Protein AF-A0A945PQP6-F1 (afdb_monomer)

pLDDT: mean 88.75, std 11.72, range [44.06, 98.25]

Nearest PDB structures (foldseek):
  7ljf-assembly1_F  TM=3.596E-01  e=7.446E-01  Mycobacterium tuberculosis
  5zwa-assembly1_A  TM=5.517E-01  e=6.403E+00  Salmonella enterica
  5kzf-assembly1_D  TM=2.876E-01  e=7.446E-01  Mycobacterium tuberculosis H37Ra
  5kzf-assembly1_F  TM=2.557E-01  e=1.494E+00  Mycobacterium tuberculosis H37Ra
  5kzf-assembly2_I  TM=2.911E-01  e=1.924E+00  Mycobacterium tuberculosis H37Ra

Structure (mmCIF, N/CA/C/O backbone):
data_AF-A0A945PQP6-F1
#
_entry.id   AF-A0A945PQP6-F1
#
loop_
_atom_site.group_PDB
_atom_site.id
_atom_site.type_symbol
_atom_site.label_atom_id
_atom_site.label_alt_id
_atom_site.label_comp_id
_atom_site.label_asym_id
_atom_site.label_entity_id
_atom_site.label_seq_id
_atom_site.pdbx_PDB_ins_code
_atom_site.Cartn_x
_atom_site.Cartn_y
_atom_site.Cartn_z
_atom_site.occupancy
_atom_site.B_iso_or_equiv
_atom_site.auth_seq_id
_atom_site.auth_comp_id
_atom_site.auth_asym_id
_atom_site.auth_atom_id
_atom_site.pdbx_PDB_model_num
ATOM 1 N N . MET A 1 1 ? 9.183 4.434 33.957 1.00 44.06 1 MET A N 1
ATOM 2 C CA . MET A 1 1 ? 8.653 4.855 32.641 1.00 44.06 1 MET A CA 1
ATOM 3 C C . MET A 1 1 ? 7.150 5.017 32.785 1.00 44.06 1 MET A C 1
ATOM 5 O O . MET A 1 1 ? 6.519 4.079 33.250 1.00 44.06 1 MET A O 1
ATOM 9 N N . LYS A 1 2 ? 6.580 6.190 32.479 1.00 56.94 2 LYS A N 1
ATOM 10 C CA . LYS A 1 2 ? 5.120 6.317 32.348 1.00 56.94 2 LYS A CA 1
ATOM 11 C C . 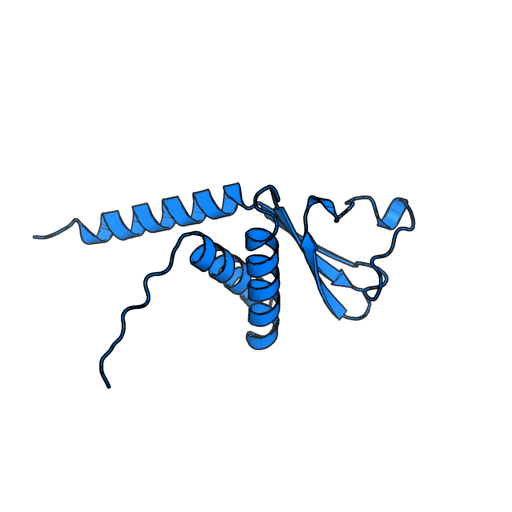LYS A 1 2 ? 4.731 5.640 31.034 1.00 56.94 2 LYS A C 1
ATOM 13 O O . LYS A 1 2 ? 5.269 6.013 29.995 1.00 56.94 2 LYS A O 1
ATOM 18 N N . GLY A 1 3 ? 3.872 4.625 31.093 1.00 61.06 3 GLY A N 1
ATOM 19 C CA . GLY A 1 3 ? 3.248 4.075 29.894 1.00 61.06 3 GLY A CA 1
ATOM 20 C C . GLY A 1 3 ? 2.403 5.162 29.236 1.00 61.06 3 GLY A C 1
ATOM 21 O O . GLY A 1 3 ? 1.670 5.867 29.924 1.00 61.06 3 GLY A O 1
ATOM 22 N N . SER A 1 4 ? 2.556 5.329 27.927 1.00 66.69 4 SER A N 1
ATOM 23 C CA . SER A 1 4 ? 1.699 6.187 27.114 1.00 66.69 4 SER A CA 1
ATOM 24 C C . SER A 1 4 ? 0.875 5.262 26.237 1.00 66.69 4 SER A C 1
ATOM 26 O O . SER A 1 4 ? 1.446 4.540 25.421 1.00 66.69 4 SER A O 1
ATOM 28 N N . SER A 1 5 ? -0.444 5.261 26.401 1.00 69.62 5 SER A N 1
ATOM 29 C CA . SER A 1 5 ? -1.328 4.644 25.418 1.00 69.62 5 SER A CA 1
ATOM 30 C C . SER A 1 5 ? -1.288 5.499 24.153 1.00 69.62 5 SER A C 1
ATOM 32 O O . SER A 1 5 ? -1.506 6.710 24.199 1.00 69.62 5 SER A O 1
ATOM 34 N N . ARG A 1 6 ? -0.929 4.892 23.019 1.00 74.19 6 ARG A N 1
ATOM 35 C CA . ARG A 1 6 ? -1.077 5.535 21.714 1.00 74.19 6 ARG A CA 1
ATOM 36 C C . ARG A 1 6 ? -2.487 5.240 21.224 1.00 74.19 6 ARG A C 1
ATOM 38 O O . ARG A 1 6 ? -2.854 4.076 21.111 1.00 74.19 6 ARG A O 1
ATOM 45 N N . ILE A 1 7 ? -3.261 6.289 20.978 1.00 77.75 7 ILE A N 1
ATOM 46 C CA . ILE A 1 7 ? -4.547 6.178 20.292 1.00 77.75 7 ILE A CA 1
ATOM 47 C C . ILE A 1 7 ? -4.223 6.128 18.799 1.00 77.75 7 ILE A C 1
ATOM 49 O O . ILE A 1 7 ? -3.524 7.012 18.307 1.00 77.75 7 ILE A O 1
ATOM 53 N N . PHE A 1 8 ? -4.663 5.069 18.126 1.00 79.38 8 PHE A N 1
ATOM 54 C CA . PHE A 1 8 ? -4.563 4.940 16.676 1.00 79.38 8 PHE A CA 1
ATOM 55 C C . PHE A 1 8 ? -5.879 5.405 16.057 1.00 79.38 8 PHE A C 1
ATOM 57 O O . PHE A 1 8 ? -6.948 4.985 16.501 1.00 79.38 8 PHE A O 1
ATOM 64 N N . ASP A 1 9 ? -5.796 6.276 15.059 1.00 82.00 9 ASP A N 1
ATOM 65 C CA . ASP A 1 9 ? -6.946 6.667 14.245 1.00 82.00 9 ASP A CA 1
ATOM 66 C C . ASP A 1 9 ? -7.131 5.724 13.038 1.00 82.00 9 ASP A C 1
ATOM 68 O O . ASP A 1 9 ? -6.364 4.783 12.819 1.00 82.00 9 ASP A O 1
ATOM 72 N N . SER A 1 10 ? -8.183 5.952 12.247 1.00 78.62 10 SER A N 1
ATOM 73 C CA . SER A 1 10 ? -8.479 5.114 11.079 1.00 78.62 10 SER A CA 1
ATOM 74 C C . SER A 1 10 ? -7.360 5.124 10.029 1.00 78.62 10 SER A C 1
ATOM 76 O O . SER A 1 10 ? -7.172 4.118 9.343 1.00 78.62 10 SER A O 1
ATOM 78 N N . ASP A 1 11 ? -6.627 6.228 9.879 1.00 80.44 11 ASP A N 1
ATOM 79 C CA . ASP A 1 11 ? -5.574 6.353 8.867 1.00 80.44 11 ASP A CA 1
ATOM 80 C C . ASP A 1 11 ? -4.266 5.694 9.343 1.00 80.44 11 ASP A C 1
ATOM 82 O O . ASP A 1 11 ? -3.518 5.114 8.549 1.00 80.44 11 ASP A O 1
ATOM 86 N N . ASP A 1 12 ? -4.002 5.698 10.650 1.00 85.81 12 ASP A N 1
ATOM 87 C CA . ASP A 1 12 ? -2.979 4.860 11.271 1.00 85.81 12 ASP A CA 1
ATOM 88 C C . ASP A 1 12 ? -3.258 3.366 11.031 1.00 85.81 12 ASP A C 1
ATOM 90 O O . ASP A 1 12 ? -2.354 2.614 10.647 1.00 85.81 12 ASP A O 1
ATOM 94 N N . LEU A 1 13 ? -4.509 2.933 11.220 1.00 92.38 13 LEU A N 1
ATOM 95 C CA . LEU A 1 13 ? -4.918 1.546 10.990 1.00 92.38 13 LEU A CA 1
ATOM 96 C C . LEU A 1 13 ? -4.833 1.160 9.507 1.00 92.38 13 LEU A C 1
ATOM 98 O O . LEU A 1 13 ? -4.431 0.039 9.196 1.00 92.38 13 LEU A O 1
ATOM 102 N N . LEU A 1 14 ? -5.105 2.089 8.587 1.00 92.88 14 LEU A N 1
ATOM 103 C CA . LEU A 1 14 ? -4.899 1.892 7.150 1.00 92.88 14 LEU A CA 1
ATOM 104 C C . LEU A 1 14 ? -3.423 1.616 6.820 1.00 92.88 14 LEU A C 1
ATOM 106 O O . LEU A 1 14 ? -3.106 0.667 6.097 1.00 92.88 14 LEU A O 1
ATOM 110 N N . GLY A 1 15 ? -2.505 2.401 7.391 1.00 94.50 15 GLY A N 1
ATOM 111 C CA . GLY A 1 15 ? -1.066 2.166 7.252 1.00 94.50 15 GLY A CA 1
ATOM 112 C C . GLY A 1 15 ? -0.645 0.792 7.788 1.00 94.50 15 GLY A C 1
ATOM 113 O O . GLY A 1 15 ? 0.108 0.066 7.131 1.00 94.50 15 GLY A O 1
ATOM 114 N N . LEU A 1 16 ? -1.174 0.394 8.948 1.00 95.25 16 LEU A N 1
ATOM 115 C CA . LEU A 1 16 ? -0.921 -0.925 9.536 1.00 95.25 16 LEU A CA 1
ATOM 116 C C . LEU A 1 16 ? -1.505 -2.070 8.699 1.00 95.25 16 LEU A C 1
ATOM 118 O O . LEU A 1 16 ? -0.853 -3.105 8.556 1.00 95.25 16 LEU A O 1
ATOM 122 N N . PHE A 1 17 ? -2.678 -1.882 8.093 1.00 96.31 17 PHE A N 1
ATOM 123 C CA . PHE A 1 17 ? -3.270 -2.852 7.176 1.00 96.31 17 PHE A CA 1
ATOM 124 C C . PHE A 1 17 ? -2.354 -3.092 5.972 1.00 96.31 17 PHE A C 1
ATOM 126 O O . PHE A 1 17 ? -2.001 -4.235 5.675 1.00 96.31 17 PHE A O 1
ATOM 133 N N . ILE A 1 18 ? -1.900 -2.020 5.311 1.00 97.25 18 ILE A N 1
ATOM 134 C CA . ILE A 1 18 ? -0.974 -2.107 4.171 1.00 97.25 18 ILE A CA 1
ATOM 135 C C . ILE A 1 18 ? 0.315 -2.824 4.590 1.00 97.25 18 ILE A C 1
ATOM 137 O O 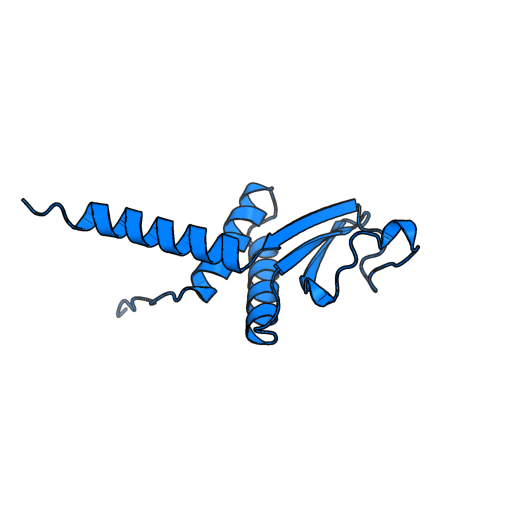. ILE A 1 18 ? 0.753 -3.759 3.915 1.00 97.25 18 ILE A O 1
ATOM 141 N N . TYR A 1 19 ? 0.893 -2.453 5.735 1.00 98.00 19 TYR A N 1
ATOM 142 C CA . TYR A 1 19 ? 2.065 -3.123 6.301 1.00 98.00 19 TYR A CA 1
ATOM 143 C C . TYR A 1 19 ? 1.842 -4.632 6.511 1.00 98.00 19 TYR A C 1
ATOM 145 O O . TYR A 1 19 ? 2.660 -5.449 6.075 1.00 98.00 19 TYR A O 1
ATOM 153 N N . GLY A 1 20 ? 0.728 -5.020 7.138 1.00 97.50 20 GLY A N 1
ATOM 154 C CA . GLY A 1 20 ? 0.373 -6.418 7.389 1.00 97.50 20 GLY A CA 1
ATOM 155 C C . GLY A 1 20 ? 0.206 -7.222 6.099 1.00 97.50 20 GLY A C 1
ATOM 156 O O . GLY A 1 20 ? 0.685 -8.353 5.992 1.00 97.50 20 GLY A O 1
ATOM 157 N N . ARG A 1 21 ? -0.393 -6.626 5.062 1.00 96.94 21 ARG A N 1
ATOM 158 C CA . ARG A 1 21 ? -0.509 -7.269 3.746 1.00 96.94 21 ARG A CA 1
ATOM 159 C C . ARG A 1 21 ? 0.858 -7.453 3.093 1.00 96.94 21 ARG A C 1
ATOM 161 O O . ARG A 1 21 ? 1.171 -8.562 2.670 1.00 96.94 21 ARG A O 1
ATOM 168 N N . LEU A 1 22 ? 1.688 -6.408 3.052 1.00 97.56 22 LEU A N 1
ATOM 169 C CA . LEU A 1 22 ? 3.033 -6.457 2.459 1.00 97.56 22 LEU A CA 1
ATOM 170 C C . LEU A 1 22 ? 3.929 -7.506 3.132 1.00 97.56 22 LEU A C 1
ATOM 172 O O . LEU A 1 22 ? 4.592 -8.281 2.444 1.00 97.56 22 LEU A O 1
ATOM 176 N N . THR A 1 23 ? 3.908 -7.580 4.462 1.00 98.12 23 THR A N 1
ATOM 177 C CA . THR A 1 23 ? 4.665 -8.592 5.218 1.00 98.12 23 THR A CA 1
ATOM 178 C C . THR A 1 23 ? 4.151 -10.011 4.984 1.00 98.12 23 THR A C 1
ATOM 180 O O . THR A 1 23 ? 4.958 -10.915 4.784 1.00 98.12 23 THR A O 1
ATOM 183 N N . THR A 1 24 ? 2.830 -10.211 4.912 1.00 97.12 24 THR A N 1
ATOM 184 C CA . THR A 1 24 ? 2.223 -11.519 4.582 1.00 97.12 24 THR A CA 1
ATOM 185 C C . THR A 1 24 ? 2.662 -12.034 3.207 1.00 97.12 24 THR A C 1
ATOM 187 O O . THR A 1 24 ? 2.767 -13.237 2.990 1.00 97.12 24 THR A O 1
ATOM 190 N N . MET A 1 25 ? 2.980 -11.129 2.281 1.00 93.75 25 MET A N 1
ATOM 191 C CA . MET A 1 25 ? 3.502 -11.466 0.950 1.00 93.75 25 MET A CA 1
ATOM 192 C C . MET A 1 25 ? 5.018 -11.677 0.915 1.00 93.75 25 MET A C 1
ATOM 194 O O . MET A 1 25 ? 5.594 -11.851 -0.157 1.00 93.75 25 MET A O 1
ATOM 198 N N . GLY A 1 26 ? 5.672 -11.661 2.075 1.00 95.38 26 GLY A N 1
ATOM 199 C CA . GLY A 1 26 ? 7.092 -11.953 2.218 1.00 95.38 26 GLY A CA 1
ATOM 200 C C . GLY A 1 26 ? 8.014 -10.741 2.104 1.00 95.38 26 GLY A C 1
ATOM 201 O O . GLY A 1 26 ? 9.231 -10.929 2.079 1.00 95.38 26 GLY A O 1
ATOM 202 N N . LEU A 1 27 ? 7.498 -9.502 2.062 1.00 96.94 27 LEU A N 1
ATOM 203 C CA . LEU A 1 27 ? 8.387 -8.341 2.136 1.00 96.94 27 LEU A CA 1
ATOM 204 C C . LEU A 1 27 ? 9.030 -8.266 3.529 1.00 96.94 27 LEU A C 1
ATOM 206 O O . LEU A 1 27 ? 8.325 -8.380 4.537 1.00 96.94 27 LEU A O 1
ATOM 210 N N . PRO A 1 28 ? 10.347 -7.991 3.618 1.00 97.31 28 PRO A N 1
ATOM 211 C CA . PRO A 1 28 ? 11.003 -7.780 4.900 1.00 97.31 28 PRO A CA 1
ATOM 212 C C . PRO A 1 28 ? 10.304 -6.670 5.702 1.00 97.31 28 PRO A C 1
ATOM 214 O O . PRO A 1 28 ? 10.020 -5.614 5.125 1.00 97.31 28 PRO A O 1
ATOM 217 N N . PRO A 1 29 ? 10.097 -6.827 7.025 1.00 97.88 29 PRO A N 1
ATOM 218 C CA . PRO A 1 29 ? 9.354 -5.865 7.844 1.00 97.88 29 PRO A CA 1
ATOM 219 C C . PRO A 1 29 ? 9.818 -4.414 7.691 1.00 97.88 29 PRO A C 1
ATOM 221 O O . PRO A 1 29 ? 9.009 -3.506 7.528 1.00 97.88 29 PRO 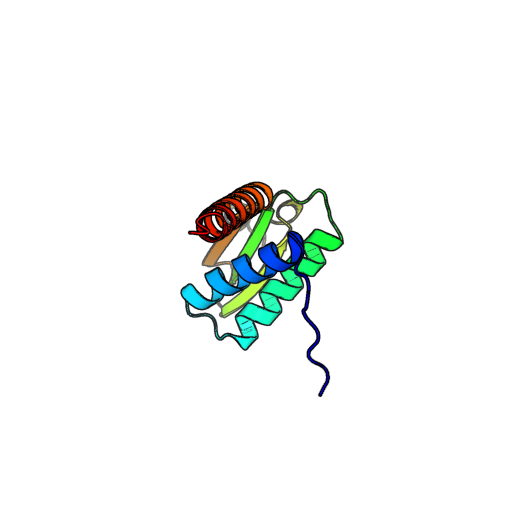A O 1
ATOM 224 N N . ARG A 1 30 ? 11.136 -4.182 7.647 1.00 97.31 30 ARG A N 1
ATOM 225 C CA . ARG A 1 30 ? 11.701 -2.840 7.434 1.00 97.31 30 ARG A CA 1
ATOM 226 C C . ARG A 1 30 ? 11.275 -2.232 6.093 1.00 97.31 30 ARG A C 1
ATOM 228 O O . ARG A 1 30 ? 11.022 -1.033 6.018 1.00 97.31 30 ARG A O 1
ATOM 235 N N . HIS A 1 31 ? 11.217 -3.046 5.041 1.00 97.00 31 HIS A N 1
ATOM 236 C CA . HIS A 1 31 ? 10.822 -2.600 3.709 1.00 97.00 31 HIS A CA 1
ATOM 237 C C . HIS A 1 31 ? 9.313 -2.339 3.656 1.00 97.00 31 HIS A C 1
ATOM 239 O O . HIS A 1 31 ? 8.898 -1.256 3.249 1.00 97.00 31 HIS A O 1
ATOM 245 N N . ALA A 1 32 ? 8.505 -3.284 4.142 1.00 98.25 32 ALA A N 1
ATOM 246 C CA . ALA A 1 32 ? 7.057 -3.126 4.235 1.00 98.25 32 ALA A CA 1
ATOM 247 C C . ALA A 1 32 ? 6.670 -1.873 5.038 1.00 98.25 32 ALA A C 1
ATOM 249 O O . ALA A 1 32 ? 5.810 -1.112 4.607 1.00 98.25 32 ALA A O 1
ATOM 250 N N . GLY A 1 33 ? 7.350 -1.615 6.162 1.00 97.75 33 GLY A N 1
ATOM 251 C CA . GLY A 1 33 ? 7.111 -0.435 6.994 1.00 97.75 33 GLY A CA 1
ATOM 252 C C . GLY A 1 33 ? 7.408 0.876 6.266 1.00 97.75 33 GLY A C 1
ATOM 253 O O . GLY A 1 33 ? 6.605 1.801 6.324 1.00 97.75 33 GLY A O 1
ATOM 254 N N . ARG A 1 34 ? 8.517 0.948 5.514 1.00 97.88 34 ARG A N 1
ATOM 255 C CA . ARG A 1 34 ? 8.834 2.122 4.683 1.00 97.88 34 ARG A CA 1
ATOM 256 C C . ARG A 1 34 ? 7.725 2.398 3.662 1.00 97.88 34 ARG A C 1
ATOM 258 O O . ARG A 1 34 ? 7.255 3.527 3.581 1.00 97.88 34 ARG A O 1
ATOM 265 N N . LEU A 1 35 ? 7.298 1.373 2.923 1.00 97.75 35 LEU A N 1
ATOM 266 C CA . LEU A 1 35 ? 6.254 1.502 1.899 1.00 97.75 35 LEU A CA 1
ATOM 267 C C . LEU A 1 35 ? 4.900 1.884 2.510 1.00 97.75 35 LEU A C 1
ATOM 269 O O . LEU A 1 35 ? 4.215 2.751 1.982 1.00 97.75 35 LEU A O 1
ATOM 273 N N . ALA A 1 36 ? 4.532 1.299 3.650 1.00 97.31 36 ALA A N 1
ATOM 274 C CA . ALA A 1 36 ? 3.307 1.659 4.360 1.00 97.31 36 ALA A CA 1
ATOM 275 C C . ALA A 1 36 ? 3.315 3.127 4.824 1.00 97.31 36 ALA A C 1
ATOM 277 O O . ALA A 1 36 ? 2.321 3.830 4.651 1.00 97.31 36 ALA A O 1
ATOM 278 N N . CYS A 1 37 ? 4.444 3.626 5.340 1.00 95.50 37 CYS A N 1
ATOM 279 C CA . CYS A 1 37 ? 4.592 5.040 5.693 1.00 95.50 37 CYS A CA 1
ATOM 280 C C . CYS A 1 37 ? 4.516 5.963 4.465 1.00 95.50 37 CYS A C 1
ATOM 282 O O . CYS A 1 37 ? 3.899 7.024 4.533 1.00 95.50 37 CYS A O 1
ATOM 284 N N . GLU A 1 38 ? 5.119 5.571 3.338 1.00 94.00 38 GLU A N 1
ATOM 285 C CA . GLU A 1 38 ? 5.014 6.308 2.070 1.00 94.00 38 GLU A CA 1
ATOM 286 C C . GLU A 1 38 ? 3.569 6.369 1.572 1.00 94.00 38 GLU A C 1
ATOM 288 O O . GLU A 1 38 ? 3.112 7.429 1.135 1.00 94.00 38 GLU A O 1
ATOM 293 N N . ALA A 1 39 ? 2.840 5.257 1.687 1.00 94.81 39 ALA A N 1
ATOM 294 C CA . ALA A 1 39 ? 1.432 5.192 1.339 1.00 94.81 39 ALA A CA 1
ATOM 295 C C . ALA A 1 39 ? 0.594 6.119 2.217 1.00 94.81 39 ALA A C 1
ATOM 297 O O . ALA A 1 39 ? -0.130 6.962 1.691 1.00 94.81 39 ALA A O 1
ATOM 298 N N . LYS A 1 40 ? 0.767 6.035 3.542 1.00 93.31 40 LYS A N 1
ATOM 299 C CA . LYS A 1 40 ? 0.083 6.913 4.496 1.00 93.31 40 LYS A CA 1
ATOM 300 C C . LYS A 1 40 ? 0.330 8.386 4.170 1.00 93.31 40 LYS A C 1
ATOM 302 O O . LYS A 1 40 ? -0.618 9.128 3.947 1.00 93.31 40 LYS A O 1
ATOM 307 N N . GLY A 1 41 ? 1.594 8.792 4.033 1.00 92.19 41 GLY A N 1
ATOM 308 C CA . GLY A 1 41 ? 1.927 10.181 3.712 1.00 92.19 41 GLY A CA 1
ATOM 309 C C . GLY A 1 41 ? 1.388 10.638 2.351 1.00 92.19 41 GLY A C 1
ATOM 310 O O . GLY A 1 41 ? 1.160 11.826 2.143 1.00 92.19 41 GLY A O 1
ATOM 311 N N . THR A 1 42 ? 1.192 9.719 1.406 1.00 91.56 42 THR A N 1
ATOM 312 C CA . THR A 1 42 ? 0.574 10.026 0.110 1.00 91.56 42 THR A CA 1
ATOM 313 C C . THR A 1 42 ? -0.915 10.311 0.251 1.00 91.56 42 THR A C 1
ATOM 315 O O . THR A 1 42 ? -1.377 11.299 -0.315 1.00 91.56 42 THR A O 1
ATOM 318 N N . LEU A 1 43 ? -1.632 9.499 1.029 1.00 90.88 43 LEU A N 1
ATOM 319 C CA . LEU A 1 43 ? -3.061 9.672 1.293 1.00 90.88 43 LEU A CA 1
ATOM 320 C C . LEU A 1 43 ? -3.339 10.912 2.153 1.00 90.88 43 LEU A C 1
ATOM 322 O O . LEU A 1 43 ? -4.268 11.656 1.869 1.00 90.88 43 LEU A O 1
ATOM 326 N N . GLU A 1 44 ? -2.475 11.208 3.129 1.00 90.44 44 GLU A N 1
ATOM 327 C CA . GLU A 1 44 ? -2.557 12.442 3.929 1.00 90.44 44 GLU A CA 1
ATOM 328 C C . GLU A 1 44 ? -2.422 13.707 3.064 1.00 90.44 44 GLU A C 1
ATOM 330 O O . GLU A 1 44 ? -3.059 14.723 3.333 1.00 90.44 44 GLU A O 1
ATOM 335 N N . ARG A 1 45 ? -1.584 13.665 2.018 1.00 90.50 45 ARG A N 1
ATOM 336 C CA . ARG A 1 45 ? -1.382 14.803 1.103 1.00 90.50 45 ARG A CA 1
ATOM 337 C C . ARG A 1 45 ? -2.434 14.898 0.000 1.00 90.50 45 ARG A C 1
ATOM 339 O O . ARG A 1 45 ? -2.565 15.966 -0.589 1.00 90.50 45 ARG A O 1
ATOM 346 N N . ASN A 1 46 ? -3.133 13.807 -0.301 1.00 88.19 46 ASN A N 1
ATOM 347 C CA . ASN A 1 46 ? -4.090 13.717 -1.399 1.00 88.19 46 ASN A CA 1
ATOM 348 C C . ASN A 1 46 ? -5.336 12.965 -0.914 1.00 88.19 46 ASN A C 1
ATOM 350 O O . ASN A 1 46 ? -5.500 11.775 -1.173 1.00 88.19 46 ASN A O 1
ATOM 354 N N . SER A 1 47 ? -6.216 13.666 -0.200 1.00 83.62 47 SER A N 1
ATOM 355 C CA . SER A 1 47 ? -7.407 13.069 0.420 1.00 83.62 47 SER A CA 1
ATOM 356 C C . SER A 1 47 ? -8.432 12.517 -0.578 1.00 83.62 47 SER A C 1
ATOM 358 O O . SER A 1 47 ? -9.333 11.792 -0.172 1.00 83.62 47 SER A O 1
ATOM 360 N N . GLU A 1 48 ? -8.314 12.870 -1.860 1.00 89.56 48 GLU A N 1
ATOM 361 C CA . GLU A 1 48 ? -9.187 12.406 -2.949 1.00 89.56 48 GLU A CA 1
ATOM 362 C C . GLU A 1 48 ? -8.703 11.094 -3.595 1.00 89.56 48 GLU A C 1
ATOM 364 O O . GLU A 1 48 ? -9.354 10.572 -4.496 1.00 89.56 48 GLU A O 1
ATOM 369 N N . GLU A 1 49 ? -7.556 10.549 -3.176 1.00 93.38 49 GLU A N 1
ATOM 370 C CA . GLU A 1 49 ? -7.062 9.282 -3.723 1.00 93.38 49 GLU A CA 1
ATOM 371 C C . GLU A 1 49 ? -7.930 8.106 -3.260 1.00 93.38 49 GLU A C 1
ATOM 373 O O . GLU A 1 49 ? -7.899 7.698 -2.101 1.00 93.38 49 GLU A O 1
ATOM 378 N N . GLU A 1 50 ? -8.650 7.499 -4.202 1.00 95.00 50 GLU A N 1
ATOM 379 C CA . GLU A 1 50 ? -9.503 6.327 -3.954 1.00 95.00 50 GLU A CA 1
ATOM 380 C C . GLU A 1 50 ? -8.697 5.050 -3.678 1.00 95.00 50 GLU A C 1
ATOM 382 O O . GLU A 1 50 ? -9.183 4.090 -3.074 1.00 95.00 50 GLU A O 1
ATOM 387 N N . ARG A 1 51 ? -7.452 4.999 -4.161 1.00 96.12 51 ARG A N 1
ATOM 388 C CA . ARG A 1 51 ? -6.584 3.827 -4.046 1.00 96.12 51 ARG A CA 1
ATOM 389 C C . ARG A 1 51 ? -5.116 4.207 -4.075 1.00 96.12 51 ARG A C 1
ATOM 391 O O . ARG A 1 51 ? -4.725 5.209 -4.670 1.00 96.12 51 ARG A O 1
ATOM 398 N N . ILE A 1 52 ? -4.285 3.328 -3.532 1.00 96.94 52 ILE A N 1
ATOM 399 C CA . ILE A 1 52 ? -2.837 3.376 -3.710 1.00 96.94 52 ILE A CA 1
ATOM 400 C C . ILE A 1 52 ? -2.325 2.047 -4.255 1.00 96.94 52 ILE A C 1
ATOM 402 O O . ILE A 1 52 ? -2.782 0.974 -3.861 1.00 96.94 52 ILE A O 1
ATOM 406 N N . VAL A 1 53 ? -1.388 2.112 -5.195 1.00 97.19 53 VAL A N 1
ATOM 407 C CA . VAL A 1 53 ? -0.919 0.949 -5.945 1.00 97.19 53 VAL A CA 1
ATOM 408 C C . VAL A 1 53 ? 0.496 0.616 -5.518 1.00 97.19 53 VAL A C 1
ATOM 410 O O . VAL A 1 53 ? 1.434 1.368 -5.778 1.00 97.19 53 VAL A O 1
ATOM 413 N N . TYR A 1 54 ? 0.662 -0.533 -4.877 1.00 97.38 54 TYR A N 1
ATOM 414 C CA . TYR A 1 54 ? 1.980 -1.125 -4.726 1.00 97.38 54 TYR A CA 1
ATOM 415 C C . TYR A 1 54 ? 2.420 -1.704 -6.065 1.00 97.38 54 TYR A C 1
ATOM 417 O O . TYR A 1 54 ? 1.672 -2.449 -6.701 1.00 97.38 54 TYR A O 1
ATOM 425 N N . VAL A 1 55 ? 3.651 -1.406 -6.464 1.00 96.06 55 VAL A N 1
ATOM 426 C CA . VAL A 1 55 ? 4.267 -1.967 -7.664 1.00 96.06 55 VAL A CA 1
ATOM 427 C C . VAL A 1 55 ? 5.618 -2.587 -7.335 1.00 96.06 55 VAL A C 1
ATOM 429 O O . VAL A 1 55 ? 6.359 -2.081 -6.488 1.00 96.06 55 VAL A O 1
ATOM 432 N N . ARG A 1 56 ? 5.957 -3.660 -8.049 1.00 95.69 56 ARG A N 1
ATOM 433 C CA . ARG A 1 56 ? 7.303 -4.233 -8.098 1.00 95.69 56 ARG A CA 1
ATOM 434 C C . ARG A 1 56 ? 7.769 -4.318 -9.544 1.00 95.69 56 ARG A C 1
ATOM 436 O O . ARG A 1 56 ? 7.043 -4.820 -10.408 1.00 95.69 56 ARG A O 1
ATOM 443 N N . SER A 1 57 ? 8.979 -3.839 -9.798 1.00 94.25 57 SER A N 1
ATOM 444 C CA . SER A 1 57 ? 9.603 -3.906 -11.112 1.00 94.25 57 SER A CA 1
ATOM 445 C C . SER A 1 57 ? 10.387 -5.193 -11.344 1.00 94.25 57 SER A C 1
ATOM 447 O O . SER A 1 57 ? 10.662 -5.953 -10.419 1.00 94.25 57 SER A O 1
ATOM 449 N N . GLU A 1 58 ? 10.758 -5.434 -12.598 1.00 92.44 58 GLU A N 1
ATOM 450 C CA . GLU A 1 58 ? 11.635 -6.544 -12.990 1.00 92.44 58 GLU A CA 1
ATOM 451 C C . GLU A 1 58 ? 13.004 -6.488 -12.289 1.00 92.44 58 GLU A C 1
ATOM 453 O O . GLU A 1 58 ? 13.586 -7.523 -11.981 1.00 92.44 58 GLU A O 1
ATOM 458 N N . ALA A 1 59 ? 13.486 -5.283 -11.972 1.00 93.19 59 ALA A N 1
ATOM 459 C CA . ALA A 1 59 ? 14.722 -5.054 -11.224 1.00 93.19 59 ALA A CA 1
ATOM 460 C C . ALA A 1 59 ? 14.536 -5.135 -9.692 1.00 93.19 59 ALA A C 1
ATOM 462 O O . ALA A 1 59 ? 15.395 -4.658 -8.953 1.00 93.19 59 ALA A O 1
ATOM 463 N N . ASP A 1 60 ? 13.409 -5.684 -9.224 1.00 94.12 60 ASP A N 1
ATOM 464 C CA . ASP A 1 60 ? 13.029 -5.790 -7.808 1.00 94.12 60 ASP A CA 1
ATOM 465 C C . ASP A 1 60 ? 12.998 -4.431 -7.080 1.00 94.12 60 ASP A C 1
ATOM 467 O O . ASP A 1 60 ? 13.334 -4.296 -5.905 1.00 94.12 60 ASP A O 1
ATOM 471 N N . LEU A 1 61 ? 12.597 -3.377 -7.799 1.00 95.12 61 LEU A N 1
ATOM 472 C CA . LEU A 1 61 ? 12.345 -2.066 -7.206 1.00 95.12 61 LEU A CA 1
ATOM 473 C C . LEU A 1 61 ? 10.878 -1.960 -6.807 1.00 95.12 61 LEU A C 1
ATOM 475 O O . LEU A 1 61 ? 9.991 -2.369 -7.555 1.00 95.12 61 LEU A O 1
ATOM 479 N N . HIS A 1 62 ? 10.630 -1.366 -5.643 1.00 95.69 62 HIS A N 1
ATOM 480 C CA . HIS A 1 62 ? 9.308 -1.294 -5.032 1.00 95.69 62 HIS A CA 1
ATOM 481 C C . HIS A 1 62 ? 8.888 0.152 -4.802 1.00 95.69 62 HIS A C 1
ATOM 483 O O . HIS A 1 62 ? 9.687 0.957 -4.312 1.00 95.69 62 HIS A O 1
ATOM 489 N N . ALA A 1 63 ? 7.626 0.458 -5.086 1.00 95.69 63 ALA A N 1
ATOM 490 C CA . ALA A 1 63 ? 7.055 1.774 -4.829 1.00 95.69 63 ALA A CA 1
ATOM 491 C C . ALA A 1 63 ? 5.560 1.700 -4.516 1.00 95.69 63 ALA A C 1
ATOM 493 O O . ALA A 1 63 ? 4.878 0.752 -4.907 1.00 95.69 63 ALA A O 1
ATOM 494 N N . MET A 1 64 ? 5.073 2.745 -3.849 1.00 96.25 64 MET A N 1
ATOM 495 C CA . MET A 1 64 ? 3.653 3.057 -3.718 1.00 96.25 64 MET A CA 1
ATOM 496 C C . MET A 1 64 ? 3.332 4.213 -4.666 1.00 96.25 64 MET A C 1
ATOM 498 O O . MET A 1 64 ? 3.937 5.279 -4.565 1.00 96.25 64 MET A O 1
ATOM 502 N N . ILE A 1 65 ? 2.415 3.994 -5.602 1.00 94.75 65 ILE A 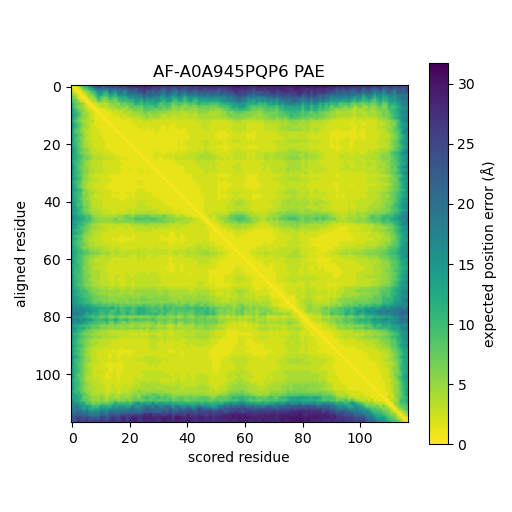N 1
ATOM 503 C CA . ILE A 1 65 ? 2.009 4.975 -6.611 1.00 94.75 65 ILE A CA 1
ATOM 504 C C . ILE A 1 65 ? 0.562 5.393 -6.321 1.00 94.75 65 ILE A C 1
ATOM 506 O O . ILE A 1 65 ? -0.281 4.506 -6.168 1.00 94.75 65 ILE A O 1
ATOM 510 N N . PRO A 1 66 ? 0.245 6.701 -6.252 1.00 95.25 66 PRO A N 1
ATOM 511 C CA . PRO A 1 66 ? -1.138 7.163 -6.1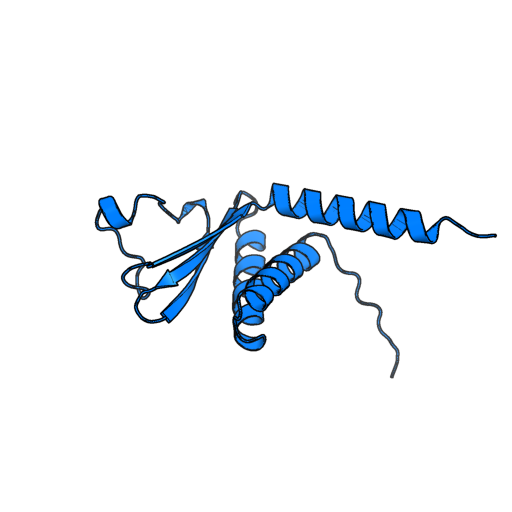47 1.00 95.25 66 PRO A CA 1
ATOM 512 C C . PRO A 1 66 ? -1.999 6.579 -7.272 1.00 95.25 66 PRO A C 1
ATOM 514 O O . PRO A 1 66 ? -1.547 6.483 -8.417 1.00 95.25 66 PRO A O 1
ATOM 517 N N . GLY A 1 67 ? -3.236 6.197 -6.966 1.00 95.25 67 GLY A N 1
ATOM 518 C CA . GLY A 1 67 ? -4.153 5.606 -7.936 1.00 95.25 67 GLY A CA 1
ATOM 519 C C . GLY A 1 67 ? -4.396 6.503 -9.146 1.00 95.25 67 GLY A C 1
ATOM 520 O O . GLY A 1 67 ? -4.476 5.998 -10.266 1.00 95.25 67 GLY A O 1
ATOM 521 N N . SER A 1 68 ? -4.432 7.820 -8.936 1.00 94.75 68 SER A N 1
ATOM 522 C CA . SER A 1 68 ? -4.554 8.828 -9.997 1.00 94.75 68 SER A CA 1
ATOM 523 C C . SER A 1 68 ? -3.362 8.862 -10.967 1.00 94.75 68 SER A C 1
ATOM 525 O O . SER A 1 68 ? -3.499 9.280 -12.117 1.00 94.75 68 SER A O 1
ATOM 527 N N . GLN A 1 69 ? -2.187 8.408 -10.523 1.00 93.06 69 GLN A N 1
ATOM 528 C CA . GLN A 1 69 ? -0.938 8.425 -11.292 1.00 93.06 69 GLN A CA 1
ATOM 529 C C . GLN A 1 69 ? -0.595 7.063 -11.901 1.00 93.06 69 GLN A C 1
ATOM 531 O O . GLN A 1 69 ? 0.294 6.982 -12.752 1.00 93.06 69 GLN A O 1
ATOM 536 N N . TYR A 1 70 ? -1.281 6.000 -11.479 1.00 94.12 70 TYR A N 1
ATOM 537 C CA . TYR A 1 70 ? -1.078 4.656 -11.999 1.00 94.12 70 TYR A CA 1
ATOM 538 C C . TYR A 1 70 ? -2.049 4.337 -13.145 1.00 94.12 70 TYR A C 1
ATOM 540 O O . TYR A 1 70 ? -3.258 4.236 -12.943 1.00 94.12 70 TYR A O 1
ATOM 548 N N . ASP A 1 71 ? -1.507 4.106 -14.342 1.00 92.50 71 ASP A N 1
ATOM 549 C CA . ASP A 1 71 ? -2.236 3.671 -15.540 1.00 92.50 71 ASP A CA 1
ATOM 550 C C . ASP A 1 71 ? -2.181 2.136 -15.668 1.00 92.50 71 ASP A C 1
ATOM 552 O O . ASP A 1 71 ? -1.102 1.611 -15.936 1.00 92.50 71 ASP A O 1
ATOM 556 N N . PRO A 1 72 ? -3.293 1.389 -15.525 1.00 90.50 72 PRO A N 1
ATOM 557 C CA . PRO A 1 72 ? -3.288 -0.075 -15.642 1.00 90.50 72 PRO A CA 1
ATOM 558 C C . PRO A 1 72 ? -2.847 -0.598 -17.018 1.00 90.50 72 PRO A C 1
ATOM 560 O O . PRO A 1 72 ? -2.363 -1.720 -17.127 1.00 90.50 72 PRO A O 1
ATOM 563 N N . ASP A 1 73 ? -2.969 0.218 -18.069 1.00 91.75 73 ASP A N 1
ATOM 564 C CA . ASP A 1 73 ? -2.529 -0.116 -19.426 1.00 91.75 73 ASP A CA 1
ATOM 565 C C . ASP A 1 73 ? -1.121 0.425 -19.737 1.00 91.75 73 ASP A C 1
ATOM 567 O O . ASP A 1 73 ? -0.729 0.497 -20.908 1.00 91.75 73 ASP A O 1
ATOM 571 N N . HIS A 1 74 ? -0.345 0.824 -18.719 1.00 88.88 74 HIS A N 1
ATOM 572 C CA . HIS A 1 74 ? 0.974 1.433 -18.909 1.00 88.88 74 HIS A CA 1
ATOM 573 C C . HIS A 1 74 ? 1.894 0.573 -19.796 1.00 88.88 74 HIS A C 1
ATOM 575 O O . HIS A 1 74 ? 2.568 1.118 -20.669 1.00 88.88 74 HIS A O 1
ATOM 581 N N . GLU A 1 75 ? 1.872 -0.761 -19.659 1.00 86.19 75 GLU A N 1
ATOM 582 C CA . GLU A 1 75 ? 2.679 -1.661 -20.494 1.00 86.19 75 GLU A CA 1
ATOM 583 C C . GLU A 1 75 ? 2.291 -1.579 -21.976 1.00 86.19 75 GLU A C 1
ATOM 585 O O . GLU A 1 75 ? 3.154 -1.378 -22.830 1.00 86.19 75 GLU A O 1
ATOM 590 N N . LYS A 1 76 ? 0.991 -1.664 -22.293 1.00 87.88 76 LYS A N 1
ATOM 591 C CA . LYS A 1 76 ? 0.487 -1.594 -23.679 1.00 87.8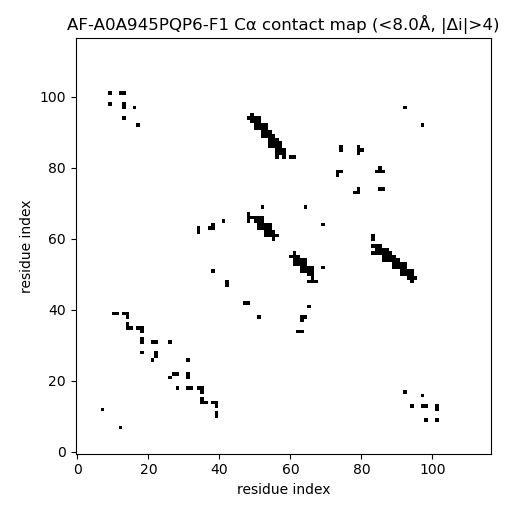8 76 LYS A CA 1
ATOM 592 C C . LYS A 1 76 ? 0.805 -0.251 -24.330 1.00 87.88 76 LYS A C 1
ATOM 594 O O . LYS A 1 76 ? 1.027 -0.176 -25.533 1.00 87.88 76 LYS A O 1
ATOM 599 N N . LYS A 1 77 ? 0.821 0.812 -23.524 1.00 86.25 77 LYS A N 1
ATOM 600 C CA . LYS A 1 77 ? 1.119 2.184 -23.949 1.00 86.25 77 LYS A CA 1
ATOM 601 C C . LYS A 1 77 ? 2.622 2.481 -23.999 1.00 86.25 77 LYS A C 1
ATOM 603 O O . LYS A 1 77 ? 2.991 3.615 -24.297 1.00 86.25 77 LYS A O 1
ATOM 608 N N . GLY A 1 78 ? 3.485 1.513 -23.667 1.00 80.44 78 GLY A N 1
ATOM 609 C CA . GLY A 1 78 ? 4.933 1.715 -23.571 1.00 80.44 78 GLY A CA 1
ATOM 610 C C . GLY A 1 78 ? 5.336 2.751 -22.514 1.00 80.44 78 GLY A C 1
ATOM 611 O O . GLY A 1 78 ? 6.409 3.344 -22.604 1.00 80.44 78 GLY A O 1
ATOM 612 N N . ARG A 1 79 ? 4.468 3.012 -21.529 1.00 77.25 79 ARG A N 1
ATOM 613 C CA . ARG A 1 79 ? 4.710 3.958 -20.438 1.00 77.25 79 ARG A CA 1
ATOM 614 C C . ARG A 1 79 ? 5.422 3.235 -19.298 1.00 77.25 79 ARG A C 1
ATOM 616 O O . ARG A 1 79 ? 4.907 2.275 -18.728 1.00 77.25 79 ARG A O 1
ATOM 623 N N . GLY A 1 80 ? 6.616 3.716 -18.968 1.00 77.50 80 GLY A N 1
ATOM 624 C CA . GLY A 1 80 ? 7.352 3.314 -17.774 1.00 77.50 80 GLY A CA 1
ATOM 625 C C . GLY A 1 80 ? 7.193 4.334 -16.651 1.00 77.50 80 GLY A C 1
ATOM 626 O O . GLY A 1 80 ? 6.962 5.517 -16.901 1.00 77.50 80 GLY A O 1
ATOM 627 N N . TYR A 1 81 ? 7.387 3.886 -15.415 1.00 86.06 81 TYR A N 1
ATOM 628 C CA . TYR A 1 81 ? 7.515 4.781 -14.269 1.00 86.06 81 TYR A CA 1
ATOM 629 C C . TYR A 1 81 ? 8.992 5.113 -14.065 1.00 86.06 81 TYR A C 1
ATOM 631 O O . TYR A 1 81 ? 9.852 4.224 -14.019 1.00 86.06 81 TYR A O 1
ATOM 639 N N . ARG A 1 82 ? 9.306 6.412 -13.995 1.00 83.50 82 ARG A N 1
ATOM 640 C CA . ARG A 1 82 ? 10.689 6.900 -13.919 1.00 83.50 82 ARG A CA 1
ATOM 641 C C . ARG A 1 82 ? 11.404 6.266 -12.725 1.00 83.50 82 ARG A C 1
ATOM 643 O O . ARG A 1 82 ? 10.942 6.372 -11.598 1.00 83.50 82 ARG A O 1
ATOM 650 N N . GLY A 1 83 ? 12.545 5.632 -12.985 1.00 87.56 83 GLY A N 1
ATOM 651 C CA . GLY A 1 83 ? 13.365 4.995 -11.952 1.00 87.56 83 GLY A CA 1
ATOM 652 C C . GLY A 1 83 ? 12.913 3.596 -11.522 1.00 87.56 83 GLY A C 1
ATOM 653 O O . GLY A 1 83 ? 13.656 2.956 -10.794 1.00 87.56 83 GLY A O 1
ATOM 654 N N . LEU A 1 84 ? 11.762 3.097 -11.989 1.00 90.69 84 LEU A N 1
ATOM 655 C CA . LEU A 1 84 ? 11.294 1.734 -11.694 1.00 90.69 84 LEU A CA 1
ATOM 656 C C . LEU A 1 84 ? 11.525 0.769 -12.859 1.00 90.69 84 LEU A C 1
ATOM 658 O O . LEU A 1 84 ? 11.761 -0.413 -12.630 1.00 90.69 84 LEU A O 1
ATOM 662 N N . GLY A 1 85 ? 11.503 1.261 -14.100 1.00 88.88 85 GLY A N 1
ATOM 663 C CA . GLY A 1 85 ? 11.589 0.403 -15.282 1.00 88.88 85 GLY A CA 1
ATOM 664 C C . GLY A 1 85 ? 10.272 -0.334 -15.539 1.00 88.88 85 GLY A C 1
ATOM 665 O O . GLY A 1 85 ? 9.195 0.236 -15.345 1.00 88.88 85 GLY A O 1
ATOM 666 N N . ARG A 1 86 ? 10.350 -1.586 -16.008 1.00 90.44 86 ARG A N 1
ATOM 667 C CA . ARG A 1 86 ? 9.172 -2.415 -16.296 1.00 90.44 86 ARG A CA 1
ATOM 668 C C . ARG A 1 86 ? 8.543 -2.930 -15.002 1.00 90.44 86 ARG A C 1
ATOM 670 O O . ARG A 1 86 ? 9.226 -3.565 -14.204 1.00 90.44 86 ARG A O 1
ATOM 677 N N . ILE A 1 87 ? 7.246 -2.696 -14.821 1.00 94.00 87 ILE A N 1
ATOM 678 C CA . ILE A 1 87 ? 6.471 -3.242 -13.698 1.00 94.00 87 ILE A CA 1
ATOM 679 C C . ILE A 1 87 ? 6.057 -4.675 -14.026 1.00 94.00 87 ILE A C 1
ATOM 681 O O . ILE A 1 87 ? 5.568 -4.928 -15.117 1.00 94.00 87 ILE A O 1
ATOM 685 N N . VAL A 1 88 ? 6.257 -5.604 -13.091 1.00 92.38 88 VAL A N 1
ATOM 686 C CA . VAL A 1 88 ? 5.951 -7.038 -13.280 1.00 92.38 88 VAL A CA 1
ATOM 687 C C . VAL A 1 88 ? 4.942 -7.570 -12.268 1.00 92.38 88 VAL A C 1
ATOM 689 O O . VAL A 1 88 ? 4.513 -8.717 -12.360 1.00 92.38 88 VAL A O 1
ATOM 692 N N . PHE A 1 89 ? 4.593 -6.769 -11.263 1.00 93.56 89 PHE A N 1
ATOM 693 C CA . PHE A 1 89 ? 3.640 -7.150 -10.232 1.00 93.56 89 PHE A CA 1
ATOM 694 C C . PHE A 1 89 ? 3.029 -5.911 -9.588 1.00 93.56 89 PHE A C 1
ATOM 696 O O . PHE A 1 89 ? 3.749 -4.954 -9.293 1.00 93.56 89 PHE A O 1
ATOM 703 N N . THR A 1 90 ? 1.723 -5.954 -9.333 1.00 95.56 90 THR A N 1
ATOM 704 C CA . THR A 1 90 ? 0.979 -4.858 -8.713 1.00 95.56 90 THR A CA 1
ATOM 705 C C . THR A 1 90 ? -0.056 -5.354 -7.718 1.00 95.56 90 THR A C 1
ATOM 707 O O . THR A 1 90 ? -0.561 -6.471 -7.824 1.00 95.56 90 THR A O 1
ATOM 710 N N . ILE A 1 91 ? -0.364 -4.505 -6.739 1.00 96.06 91 ILE A N 1
ATOM 711 C CA . ILE A 1 91 ? -1.472 -4.680 -5.798 1.00 96.06 91 ILE A CA 1
ATOM 712 C C . ILE A 1 91 ? -2.145 -3.338 -5.610 1.00 96.06 91 ILE A C 1
ATOM 714 O O . ILE A 1 91 ? -1.477 -2.336 -5.360 1.00 96.06 91 ILE A O 1
ATOM 718 N N . GLU A 1 92 ? -3.466 -3.342 -5.676 1.00 96.94 92 GLU A N 1
ATOM 719 C CA . GLU A 1 92 ? -4.273 -2.155 -5.449 1.00 96.94 92 GLU A CA 1
ATOM 720 C C . GLU A 1 92 ? -4.878 -2.195 -4.048 1.00 96.94 92 GLU A C 1
ATOM 722 O O . GLU A 1 92 ? -5.530 -3.164 -3.658 1.00 96.94 92 GLU A O 1
ATOM 727 N N . PHE A 1 93 ? -4.640 -1.133 -3.287 1.00 97.19 93 PHE A N 1
ATOM 728 C CA . PHE A 1 93 ? -5.231 -0.904 -1.979 1.00 97.19 93 PHE A CA 1
ATOM 729 C C . PHE A 1 93 ? -6.304 0.172 -2.125 1.00 97.19 93 PHE A C 1
ATOM 731 O O . PHE A 1 93 ? -5.979 1.359 -2.142 1.00 97.19 93 PHE A O 1
ATOM 738 N N . TYR A 1 94 ? -7.564 -0.242 -2.262 1.00 96.88 94 TYR A N 1
ATOM 739 C CA . TYR A 1 94 ? -8.708 0.673 -2.297 1.00 96.88 94 TYR A CA 1
ATOM 740 C C . TYR A 1 94 ? -9.001 1.189 -0.892 1.00 96.88 94 TYR A C 1
ATOM 742 O O . TYR A 1 94 ? -9.244 0.403 0.024 1.00 96.88 94 TYR A O 1
ATOM 750 N N . VAL A 1 95 ? -8.937 2.507 -0.722 1.00 94.75 95 VAL A N 1
ATOM 751 C CA . VAL A 1 95 ? -8.929 3.162 0.589 1.00 94.75 95 VAL A CA 1
ATOM 752 C C . VAL A 1 95 ? -10.239 2.914 1.326 1.00 94.75 95 VAL A C 1
ATOM 754 O O . VAL A 1 95 ? -10.207 2.435 2.458 1.00 94.75 95 VAL A O 1
ATOM 757 N N . ASP A 1 96 ? -11.374 3.155 0.674 1.00 94.50 96 ASP A N 1
ATOM 758 C CA . ASP A 1 96 ? -12.689 3.014 1.309 1.00 94.50 96 ASP A CA 1
ATOM 759 C C . ASP A 1 96 ? -12.988 1.561 1.676 1.00 94.50 96 ASP A C 1
ATOM 761 O O . ASP A 1 96 ? -13.394 1.277 2.797 1.00 94.50 96 ASP A O 1
ATOM 765 N N . THR A 1 97 ? -12.648 0.609 0.801 1.00 96.06 97 THR A N 1
ATOM 766 C CA . THR A 1 97 ? -12.790 -0.820 1.114 1.00 96.06 97 THR A CA 1
ATOM 767 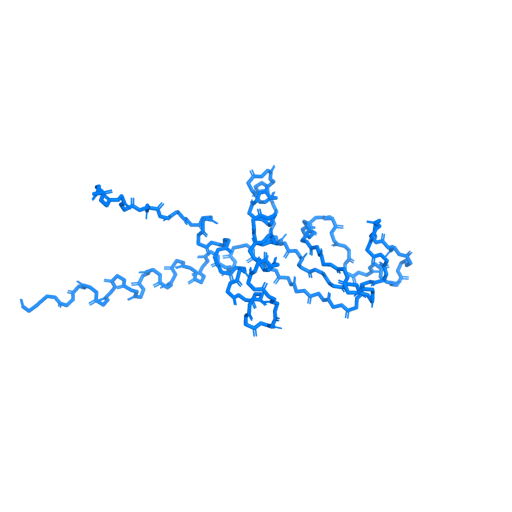C C . THR A 1 97 ? -11.969 -1.223 2.337 1.00 96.06 97 THR A C 1
ATOM 769 O O . THR A 1 97 ? -12.421 -2.022 3.154 1.00 96.06 97 THR A O 1
ATOM 772 N N . ILE A 1 98 ? -10.751 -0.696 2.484 1.00 95.31 98 ILE A N 1
ATOM 773 C CA . ILE A 1 98 ? -9.922 -1.009 3.651 1.00 95.31 98 ILE A CA 1
ATOM 774 C C . ILE A 1 98 ? -10.474 -0.329 4.906 1.00 95.31 98 ILE A C 1
ATOM 776 O O . ILE A 1 98 ? -10.476 -0.951 5.966 1.00 95.31 98 ILE A O 1
ATOM 780 N N . ARG A 1 99 ? -10.974 0.907 4.797 1.00 94.19 99 ARG A N 1
ATOM 781 C CA . ARG A 1 99 ? -11.651 1.600 5.903 1.00 94.19 99 ARG A CA 1
ATOM 782 C C . ARG A 1 99 ? -12.873 0.824 6.385 1.00 94.19 99 ARG A C 1
ATOM 784 O O . ARG A 1 99 ? -13.004 0.646 7.590 1.00 94.19 99 ARG A O 1
ATOM 791 N N . ASP A 1 100 ? -13.679 0.278 5.480 1.00 94.88 100 ASP A N 1
ATOM 792 C CA . ASP A 1 100 ? -14.825 -0.568 5.830 1.00 94.88 100 ASP A CA 1
ATOM 793 C C . ASP A 1 100 ? -14.389 -1.848 6.559 1.00 94.88 100 ASP A C 1
ATOM 795 O O . ASP A 1 100 ? -14.984 -2.233 7.566 1.00 94.88 100 ASP A O 1
ATOM 799 N N . ILE A 1 101 ? -13.314 -2.496 6.090 1.00 94.25 101 ILE A N 1
ATOM 800 C CA . ILE A 1 101 ? -12.737 -3.674 6.761 1.00 94.25 101 ILE A CA 1
ATOM 801 C C . ILE A 1 101 ? -12.265 -3.317 8.175 1.00 94.25 101 ILE A C 1
ATOM 803 O O . ILE A 1 101 ? -12.510 -4.076 9.111 1.00 94.25 101 ILE A O 1
ATOM 807 N N . ILE A 1 102 ? -11.590 -2.177 8.335 1.00 93.31 102 ILE A N 1
ATOM 808 C CA . ILE A 1 102 ? -11.101 -1.700 9.632 1.00 93.31 102 ILE A CA 1
ATOM 809 C C . ILE A 1 102 ? -12.272 -1.378 10.562 1.00 93.31 102 ILE A C 1
ATOM 811 O O . ILE A 1 102 ? -12.260 -1.819 11.707 1.00 93.31 102 ILE A O 1
ATOM 815 N N . ALA A 1 103 ? -13.278 -0.646 10.080 1.00 91.62 103 ALA A N 1
ATOM 816 C CA . ALA A 1 103 ? -14.457 -0.284 10.858 1.00 91.62 103 ALA A CA 1
ATOM 817 C C . ALA A 1 103 ? -15.176 -1.536 11.372 1.00 91.62 103 ALA A C 1
ATOM 819 O O . ALA A 1 103 ? -15.404 -1.660 12.573 1.00 91.62 103 ALA A O 1
ATOM 820 N N . LYS A 1 104 ? -15.410 -2.515 10.490 1.00 91.50 104 LYS A N 1
ATOM 821 C CA . LYS A 1 104 ? -16.000 -3.799 10.869 1.00 91.50 104 LYS A CA 1
ATOM 822 C C . LYS A 1 104 ? -15.160 -4.549 11.905 1.00 91.50 104 LYS A C 1
ATOM 824 O O . LYS A 1 104 ? -15.705 -5.060 12.873 1.00 91.50 104 LYS A O 1
ATOM 829 N N . ALA A 1 105 ? -13.839 -4.603 11.728 1.00 89.25 105 ALA A N 1
ATOM 830 C CA . ALA A 1 105 ? -12.962 -5.268 12.689 1.00 89.25 105 ALA A CA 1
ATOM 831 C C . ALA A 1 105 ? -13.002 -4.593 14.073 1.00 89.25 105 ALA A C 1
ATOM 833 O O . ALA A 1 105 ? -12.964 -5.280 15.087 1.00 89.25 105 ALA A O 1
ATOM 834 N N . ILE A 1 106 ? -13.110 -3.261 14.130 1.00 88.25 106 ILE A N 1
ATOM 835 C CA . ILE A 1 106 ? -13.269 -2.525 15.393 1.00 88.25 106 ILE A CA 1
ATOM 836 C C . ILE A 1 106 ? -14.618 -2.847 16.046 1.00 88.25 106 ILE A C 1
ATOM 838 O O . ILE A 1 106 ? -14.656 -3.071 17.253 1.00 88.25 106 ILE A O 1
ATOM 842 N N . GLU A 1 107 ? -15.707 -2.863 15.275 1.00 89.31 107 GLU A N 1
ATOM 843 C CA . GLU A 1 107 ? -17.043 -3.222 15.772 1.00 89.31 107 GLU A CA 1
ATOM 844 C C . GLU A 1 107 ? -17.065 -4.645 16.345 1.00 89.31 107 GLU A C 1
ATOM 846 O O . GLU A 1 107 ? -17.555 -4.854 17.457 1.00 89.31 107 GLU A O 1
ATOM 851 N N . ASP A 1 108 ? -16.475 -5.604 15.626 1.00 87.38 108 ASP A N 1
ATOM 852 C CA . ASP A 1 108 ? -16.366 -6.996 16.063 1.00 87.38 108 ASP A CA 1
ATOM 853 C C . ASP A 1 108 ? -15.579 -7.091 17.390 1.00 87.38 108 ASP A C 1
ATOM 855 O O . ASP A 1 108 ? -16.054 -7.708 18.342 1.00 87.38 108 ASP A O 1
ATOM 859 N N . GLU A 1 109 ? -14.430 -6.415 17.515 1.00 82.50 109 GLU A N 1
ATOM 860 C CA . GLU A 1 109 ? -13.634 -6.384 18.757 1.00 82.50 109 GLU A CA 1
ATOM 861 C C . GLU A 1 109 ? -14.376 -5.710 19.926 1.00 82.50 109 GLU A C 1
ATOM 863 O O . GLU A 1 109 ? -14.314 -6.174 21.066 1.00 82.50 109 GLU A O 1
ATOM 868 N N . GLN A 1 110 ? -15.124 -4.632 19.668 1.00 81.81 110 GLN A N 1
ATOM 869 C CA . GLN A 1 110 ? -15.934 -3.969 20.696 1.00 81.81 110 GLN A CA 1
ATOM 870 C C . GLN A 1 11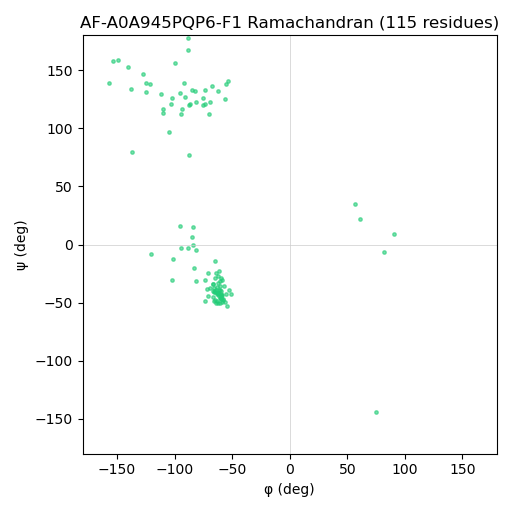0 ? -17.082 -4.852 21.187 1.00 81.81 110 GLN A C 1
ATOM 872 O O . GLN A 1 110 ? -17.416 -4.806 22.371 1.00 81.81 110 GLN A O 1
ATOM 877 N N . SER A 1 111 ? -17.664 -5.671 20.307 1.00 77.12 111 SER A N 1
ATOM 878 C CA . SER A 1 111 ? -18.745 -6.589 20.676 1.00 77.12 111 SER A CA 1
ATOM 879 C C . SER A 1 111 ? -18.295 -7.674 21.664 1.00 77.12 111 SER A C 1
ATOM 881 O O . SER A 1 111 ? -19.081 -8.087 22.511 1.00 77.12 111 SER A O 1
ATOM 883 N N . ILE A 1 112 ? -17.015 -8.066 21.624 1.00 72.69 112 ILE A N 1
ATOM 884 C CA . ILE A 1 112 ? -16.415 -9.060 22.531 1.00 72.69 112 ILE A CA 1
ATOM 885 C C . ILE A 1 112 ? -16.198 -8.479 23.938 1.00 72.69 112 ILE A C 1
ATOM 887 O O . ILE A 1 112 ? -16.268 -9.200 24.929 1.00 72.69 112 ILE A O 1
ATOM 891 N N . LEU A 1 113 ? -15.957 -7.170 24.049 1.00 63.09 113 LEU A N 1
ATOM 892 C CA . LEU A 1 113 ? -15.722 -6.490 25.329 1.00 63.09 113 LEU A CA 1
ATOM 893 C C . LEU A 1 113 ? -17.018 -6.138 26.085 1.00 63.09 113 LEU A C 1
ATOM 895 O O . LEU A 1 113 ? -16.941 -5.621 27.196 1.00 63.09 113 LEU A O 1
ATOM 899 N N . GLY A 1 114 ? -18.189 -6.380 25.483 1.00 54.53 114 GLY A N 1
ATOM 900 C CA . GLY A 1 114 ? -19.507 -6.068 26.045 1.00 54.53 114 GLY A CA 1
ATOM 901 C C . GLY A 1 114 ? -20.194 -7.212 26.801 1.00 54.53 114 GLY A C 1
ATOM 902 O O . GLY A 1 114 ? -21.279 -6.992 27.338 1.00 54.53 114 GLY A O 1
ATOM 903 N N . GLU A 1 115 ? -19.602 -8.408 26.856 1.00 52.22 115 GLU A N 1
ATOM 904 C CA . GLU A 1 115 ? -20.051 -9.490 27.745 1.00 52.22 115 GLU A CA 1
ATOM 905 C C . GLU A 1 115 ? -19.369 -9.336 29.119 1.00 52.22 115 GLU A C 1
ATOM 907 O O . GLU A 1 115 ? -18.392 -10.013 29.430 1.00 52.22 115 GLU A O 1
ATOM 912 N N . GLU A 1 116 ? -19.851 -8.389 29.930 1.00 50.38 116 GLU A N 1
ATOM 913 C CA . GLU A 1 116 ? -19.613 -8.397 31.381 1.00 50.38 116 GLU A CA 1
ATOM 914 C C . GLU A 1 116 ? -20.670 -9.297 32.058 1.00 50.38 116 GLU A C 1
ATOM 916 O O . GLU A 1 116 ? -21.857 -9.193 31.739 1.00 50.38 116 GLU A O 1
ATOM 921 N N . ASP A 1 117 ? -20.209 -10.180 32.956 1.00 44.75 117 ASP A N 1
ATOM 922 C CA . ASP A 1 117 ? -21.003 -11.060 33.842 1.00 44.75 117 ASP A CA 1
ATOM 923 C C . ASP A 1 117 ? -22.142 -10.344 34.604 1.00 44.75 117 ASP A C 1
ATOM 925 O O . ASP A 1 117 ? -21.920 -9.221 35.120 1.00 44.75 117 ASP A O 1
#

Mean predicted aligned error: 5.88 Å

Solvent-accessible surface area (backbone atoms only — not comparable to full-atom values): 6890 Å² total; per-residue (Å²): 132,85,85,74,87,79,86,75,54,75,65,55,49,48,26,50,50,50,23,54,53,39,35,75,74,67,39,55,65,73,57,20,48,53,46,18,52,53,43,40,56,49,45,73,74,36,81,82,52,62,28,41,30,41,39,31,18,77,82,73,39,75,50,66,39,52,41,91,77,55,60,95,58,25,72,87,70,71,51,67,52,89,94,44,51,59,74,74,47,76,48,79,45,46,45,64,66,50,50,51,52,50,52,50,52,52,54,56,56,54,59,66,74,65,74,74,133

Radius of gyration: 17.08 Å; Cα contacts (8 Å, |Δi|>4): 121; chains: 1; bounding box: 36×27×58 Å

Foldseek 3Di:
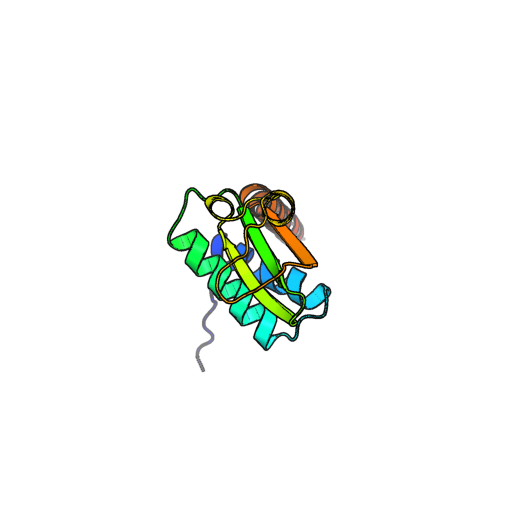DDDDDDDADLLNVQLVVQLVVCVVVPDDSVVSNVQSVLVSVVCVVPVPQQKWKWWAAPVRDIHIHGPVRDDPCCVVVVHDDPPRGHTDDMDIGGSVVVSVVVVVVVVVVVVVVPPDD

Secondary structure (DSSP, 8-state):
----PPPP-HHHHHHHHHHHHHHHTT--HHHHHHHHHHHHHHHHH-TT--EEEEEEETT--EEEEETTT--TTTTTTTPPBTTTBSEEEEEEEEHHHHHHHHHHHHHHHHHHTT---

Sequence (117 aa):
MKGSSRIFDSDDLLGLFIYGRLTTMGLPPRHAGRLACEAKGTLERNSEEERIVYVRSEADLHAMIPGSQYDPDHEKKGRGYRGLGRIVFTIEFYVDTIRDIIAKAIEDEQSILGEED